Protein AF-A0A6I3F531-F1 (afdb_monomer_lite)

Radius of gyration: 16.0 Å; chains: 1; bounding box: 30×46×36 Å

Secondary structure (DSSP, 8-state):
-----------PPP---S-GGG-EEEEE-STTSHHHHHHHTSTTGGGSEEEEESSHHHHHHHHHTTSSSB-

Foldseek 3Di:
DDDPDDPPPDPPDPPPPDQQLAFEEEDADDPPDPRNVVQCVDPRSVNHHYHHDPDPVCRVVCCVVVVGVYD

Structure (mmCIF, N/CA/C/O backbone):
data_AF-A0A6I3F531-F1
#
_entry.id   AF-A0A6I3F531-F1
#
loop_
_atom_site.group_PDB
_atom_site.id
_atom_site.type_symbol
_atom_site.label_atom_id
_atom_site.label_alt_id
_atom_site.label_comp_id
_atom_site.label_asym_id
_atom_site.label_entity_id
_atom_site.label_seq_id
_atom_site.pdbx_PDB_ins_code
_atom_site.Cartn_x
_atom_site.Cartn_y
_atom_site.Cartn_z
_atom_site.occupancy
_atom_site.B_iso_or_equiv
_atom_site.auth_seq_id
_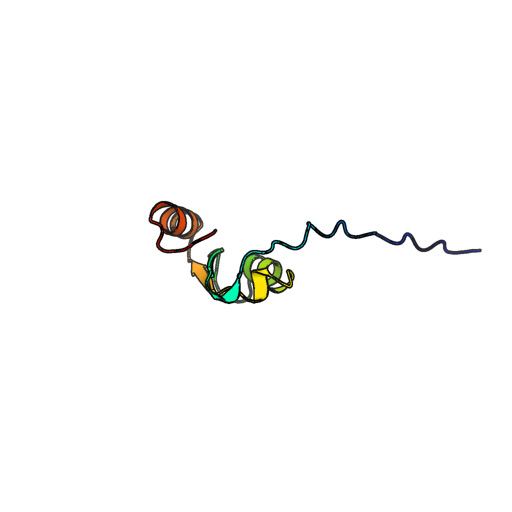atom_site.auth_comp_id
_atom_site.auth_asym_id
_atom_site.auth_atom_id
_atom_site.pdbx_PDB_model_num
ATOM 1 N N . MET A 1 1 ? 20.846 33.307 -24.809 1.00 48.84 1 MET A N 1
ATOM 2 C CA . MET A 1 1 ? 20.128 32.892 -23.584 1.00 48.84 1 MET A CA 1
ATOM 3 C C . MET A 1 1 ? 20.046 31.372 -23.604 1.00 48.84 1 MET A C 1
ATOM 5 O O . MET A 1 1 ? 19.209 30.837 -24.313 1.00 48.84 1 MET A O 1
ATOM 9 N N . SER A 1 2 ? 20.999 30.686 -22.965 1.00 56.66 2 SER A N 1
ATOM 10 C CA . SER A 1 2 ? 21.046 29.217 -22.931 1.00 56.66 2 SER A CA 1
ATOM 11 C C . SER A 1 2 ? 20.339 28.737 -21.667 1.00 56.66 2 SER A C 1
ATOM 13 O O . SER A 1 2 ? 20.762 29.082 -20.565 1.00 56.66 2 SER A O 1
ATOM 15 N N . LEU A 1 3 ? 19.241 28.000 -21.824 1.00 55.06 3 LEU A N 1
ATOM 16 C CA . LEU A 1 3 ? 18.555 27.328 -20.724 1.00 55.06 3 LEU A CA 1
ATOM 17 C C . LEU A 1 3 ? 19.305 26.021 -20.435 1.00 55.06 3 LEU A C 1
ATOM 19 O O . LEU A 1 3 ? 19.056 25.001 -21.075 1.00 55.06 3 LEU A O 1
ATOM 23 N N . SER A 1 4 ? 20.252 26.060 -19.495 1.00 62.50 4 SER A N 1
ATOM 24 C CA . SER A 1 4 ? 20.865 24.846 -18.949 1.00 62.50 4 SER A CA 1
ATOM 25 C C . SER A 1 4 ? 19.796 24.036 -18.221 1.00 62.50 4 SER A C 1
ATOM 27 O O . SER A 1 4 ? 19.366 24.398 -17.127 1.00 62.50 4 SER A O 1
ATOM 29 N N . SER A 1 5 ? 19.354 22.945 -18.845 1.00 60.66 5 SER A N 1
ATOM 30 C CA . SER A 1 5 ? 18.507 21.943 -18.204 1.00 60.66 5 SER A CA 1
ATOM 31 C C . SER A 1 5 ? 19.305 21.250 -17.102 1.00 60.66 5 SER A C 1
ATOM 33 O O . SER A 1 5 ? 20.294 20.572 -17.374 1.00 60.66 5 SER A O 1
ATOM 35 N N . LEU A 1 6 ? 18.877 21.434 -15.854 1.00 63.22 6 LEU A N 1
ATOM 36 C CA . LEU A 1 6 ? 19.298 20.601 -14.734 1.00 63.22 6 LEU A CA 1
ATOM 37 C C . LEU A 1 6 ? 18.764 19.192 -14.988 1.00 63.22 6 LEU A C 1
ATOM 39 O O . LEU A 1 6 ? 17.571 18.932 -14.847 1.00 63.22 6 LEU A O 1
ATOM 43 N N . ILE A 1 7 ? 19.653 18.287 -15.386 1.00 62.66 7 ILE A N 1
ATOM 44 C CA . ILE A 1 7 ? 19.376 16.857 -15.330 1.00 62.66 7 ILE A CA 1
ATOM 45 C C . ILE A 1 7 ? 19.277 16.523 -13.839 1.00 62.66 7 ILE A C 1
ATOM 47 O O . ILE A 1 7 ? 20.288 16.435 -13.143 1.00 62.66 7 ILE A O 1
ATOM 51 N N . VAL A 1 8 ? 18.050 16.403 -13.328 1.00 63.00 8 VAL A N 1
ATOM 52 C CA . VAL A 1 8 ? 17.792 15.726 -12.056 1.00 63.00 8 VAL A CA 1
ATOM 53 C C . VAL A 1 8 ? 18.169 14.267 -12.281 1.00 63.00 8 VAL A C 1
ATOM 55 O O . VAL A 1 8 ? 17.411 13.496 -12.865 1.00 63.00 8 VAL A O 1
ATOM 58 N N . THR A 1 9 ? 19.377 13.893 -11.872 1.00 55.94 9 THR A N 1
ATOM 59 C CA . THR A 1 9 ? 19.748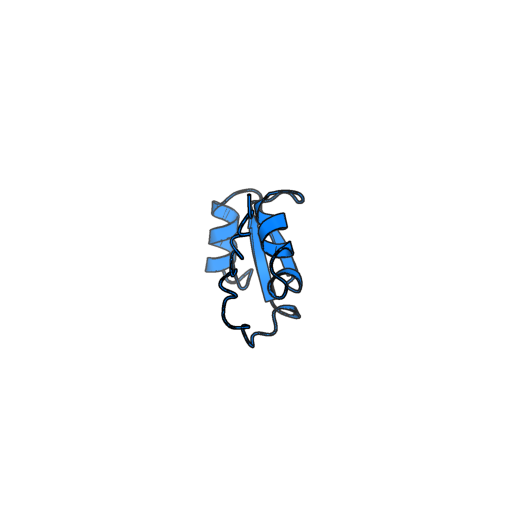 12.485 -11.759 1.00 55.94 9 THR A CA 1
ATOM 60 C C . THR A 1 9 ? 18.966 11.928 -10.579 1.00 55.94 9 THR A C 1
ATOM 62 O O . THR A 1 9 ? 19.324 12.157 -9.424 1.00 55.94 9 THR A O 1
ATOM 65 N N . ALA A 1 10 ? 17.859 11.241 -10.859 1.00 60.88 10 ALA A N 1
ATOM 66 C CA . ALA A 1 10 ? 17.196 10.423 -9.858 1.00 60.88 10 ALA A CA 1
ATOM 67 C C . ALA A 1 10 ? 18.222 9.412 -9.327 1.00 60.88 10 ALA A C 1
ATOM 69 O O . ALA A 1 10 ? 18.810 8.651 -10.097 1.00 60.88 10 ALA A O 1
ATOM 70 N N . SER A 1 11 ? 18.473 9.438 -8.017 1.00 62.72 11 SER A N 1
ATOM 71 C CA . SER A 1 11 ? 19.271 8.415 -7.347 1.00 62.72 11 SER A CA 1
ATOM 72 C C . SER A 1 11 ? 18.461 7.125 -7.360 1.00 62.72 11 SER A C 1
ATOM 74 O O . SER A 1 11 ? 17.657 6.890 -6.462 1.00 62.72 11 SER A O 1
ATOM 76 N N . ALA A 1 12 ? 18.628 6.317 -8.405 1.00 55.03 12 ALA A N 1
ATOM 77 C CA . ALA A 1 12 ? 18.095 4.967 -8.427 1.00 55.03 12 ALA A CA 1
ATOM 78 C C . ALA A 1 12 ? 18.694 4.212 -7.234 1.00 55.03 12 ALA A C 1
ATOM 80 O O . ALA A 1 12 ? 19.918 4.098 -7.119 1.00 55.03 12 ALA A O 1
ATOM 81 N N . ALA A 1 13 ? 17.837 3.746 -6.323 1.00 57.50 13 ALA A N 1
ATOM 82 C CA . ALA A 1 13 ? 18.239 2.772 -5.320 1.00 57.50 13 ALA A CA 1
ATOM 83 C C . ALA A 1 13 ? 18.887 1.572 -6.040 1.00 57.50 13 ALA A C 1
ATOM 85 O O . ALA A 1 13 ? 18.505 1.274 -7.179 1.00 57.50 13 ALA A O 1
ATOM 86 N N . PRO A 1 14 ? 19.893 0.909 -5.440 1.00 56.41 14 PRO A N 1
ATOM 87 C CA . PRO A 1 14 ? 20.458 -0.295 -6.036 1.00 56.41 14 PRO A CA 1
ATOM 88 C C . PRO A 1 14 ? 19.318 -1.267 -6.342 1.00 56.41 14 PRO A C 1
ATOM 90 O O . PRO A 1 14 ? 18.431 -1.441 -5.512 1.00 56.41 14 PRO A O 1
ATOM 93 N N . ALA A 1 15 ? 19.322 -1.861 -7.537 1.00 59.12 15 ALA A N 1
ATOM 94 C CA . ALA A 1 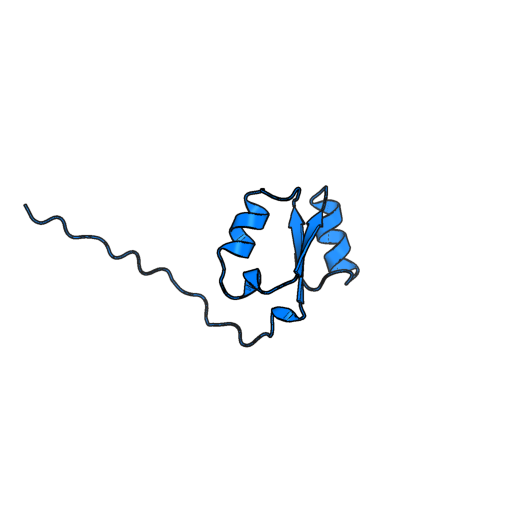15 ? 18.312 -2.837 -7.919 1.00 59.12 15 ALA A CA 1
ATOM 95 C C . ALA A 1 15 ? 18.322 -3.979 -6.893 1.00 59.12 15 ALA A C 1
ATOM 97 O O . ALA A 1 15 ? 19.272 -4.765 -6.845 1.00 59.12 15 ALA A O 1
ATOM 98 N N . SER A 1 16 ? 17.298 -4.031 -6.042 1.00 59.50 16 SER A N 1
ATOM 99 C CA . SER A 1 16 ? 17.131 -5.108 -5.078 1.00 59.50 16 SER A CA 1
ATOM 100 C C . SER A 1 16 ? 16.976 -6.408 -5.858 1.00 59.50 16 SER A C 1
ATOM 102 O O . SER A 1 16 ? 16.106 -6.538 -6.715 1.00 59.50 16 SER A O 1
ATOM 104 N N . VAL A 1 17 ? 17.860 -7.364 -5.581 1.00 67.44 17 VAL A N 1
ATOM 105 C CA . VAL A 1 17 ? 17.862 -8.715 -6.171 1.00 67.44 17 VAL A CA 1
ATOM 106 C C . VAL A 1 17 ? 16.683 -9.568 -5.688 1.00 67.44 17 VAL A C 1
ATOM 108 O O . VAL A 1 17 ? 16.546 -10.716 -6.107 1.00 67.44 17 VAL A O 1
ATOM 111 N N . ASP A 1 18 ? 15.849 -9.022 -4.805 1.00 78.38 18 ASP A N 1
ATOM 112 C CA . ASP A 1 18 ? 14.674 -9.689 -4.274 1.00 78.38 18 ASP A CA 1
ATOM 113 C C . ASP A 1 18 ? 13.630 -9.945 -5.364 1.00 78.38 18 ASP A C 1
ATOM 115 O O . ASP A 1 18 ? 13.254 -9.065 -6.145 1.00 78.38 18 ASP A O 1
ATOM 119 N N . ASP A 1 19 ? 13.126 -11.177 -5.393 1.00 89.38 19 ASP A N 1
ATOM 120 C CA . ASP A 1 19 ? 11.978 -11.529 -6.216 1.00 89.38 19 ASP A CA 1
ATOM 121 C C . ASP A 1 19 ? 10.701 -10.962 -5.586 1.00 89.38 19 ASP A C 1
ATOM 123 O O . ASP A 1 19 ? 10.011 -11.609 -4.797 1.00 89.38 19 ASP A O 1
ATOM 127 N N . TRP A 1 20 ? 10.388 -9.719 -5.939 1.00 93.69 20 TRP A N 1
ATOM 128 C CA . TRP A 1 20 ? 9.182 -9.036 -5.482 1.00 93.69 20 TRP A CA 1
ATOM 129 C C . TRP A 1 20 ? 7.890 -9.717 -5.935 1.00 93.69 20 TRP A C 1
ATOM 131 O O . TRP A 1 20 ? 6.864 -9.529 -5.291 1.00 93.69 20 TRP A O 1
ATOM 141 N N . SER A 1 21 ? 7.911 -10.552 -6.981 1.00 95.19 21 SER A N 1
ATOM 142 C CA . SER A 1 21 ? 6.689 -11.171 -7.512 1.00 95.19 21 SER A CA 1
ATOM 143 C C . SER A 1 21 ? 6.035 -12.183 -6.566 1.00 95.19 21 SER A C 1
ATOM 145 O O . SER A 1 21 ? 4.829 -12.419 -6.651 1.00 95.19 21 SER A O 1
ATOM 147 N N . SER A 1 22 ? 6.799 -12.733 -5.618 1.00 95.56 22 SER A N 1
ATOM 148 C CA . SER A 1 22 ? 6.279 -13.594 -4.552 1.00 95.56 22 SER A CA 1
ATOM 149 C C . SER A 1 22 ? 5.958 -12.8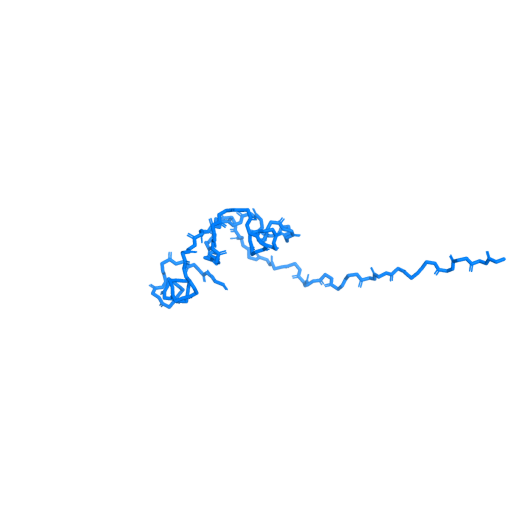47 -3.254 1.00 95.56 22 SER A C 1
ATOM 151 O O . SER A 1 22 ? 5.498 -13.480 -2.305 1.00 95.56 22 SER A O 1
ATOM 153 N N . ARG A 1 23 ? 6.222 -11.535 -3.180 1.00 97.00 23 ARG A N 1
ATOM 154 C CA . ARG A 1 23 ? 6.063 -10.721 -1.967 1.00 97.00 23 ARG A CA 1
ATOM 155 C C . ARG A 1 23 ? 4.707 -10.035 -1.901 1.00 97.00 23 ARG A C 1
ATOM 157 O O . ARG A 1 23 ? 4.051 -9.776 -2.912 1.00 97.00 23 ARG A O 1
ATOM 164 N N . THR A 1 24 ? 4.318 -9.699 -0.682 1.00 98.19 24 THR A N 1
ATOM 165 C CA . THR A 1 24 ? 3.134 -8.912 -0.350 1.00 98.19 24 THR A CA 1
ATOM 166 C C . THR A 1 24 ? 3.502 -7.619 0.354 1.00 98.19 24 THR A C 1
ATOM 168 O O . THR A 1 24 ? 4.372 -7.608 1.222 1.00 98.19 24 THR A O 1
ATOM 171 N N . ILE A 1 25 ? 2.823 -6.535 -0.011 1.00 98.38 25 ILE A N 1
ATOM 172 C CA . ILE A 1 25 ? 3.035 -5.216 0.587 1.00 98.38 25 ILE A CA 1
ATOM 173 C C . ILE A 1 25 ? 1.677 -4.669 1.019 1.00 98.38 25 ILE A C 1
ATOM 175 O O . ILE A 1 25 ? 0.814 -4.436 0.169 1.00 98.38 25 ILE A O 1
ATOM 179 N N . ALA A 1 26 ? 1.463 -4.490 2.321 1.00 98.56 26 ALA A N 1
ATOM 180 C CA . ALA A 1 26 ? 0.298 -3.764 2.815 1.00 98.56 26 ALA A CA 1
ATOM 181 C C . ALA A 1 26 ? 0.485 -2.261 2.586 1.00 98.56 26 ALA A C 1
ATOM 183 O O . ALA A 1 26 ? 1.589 -1.744 2.690 1.00 98.56 26 ALA A O 1
ATOM 184 N N . PHE A 1 27 ? -0.592 -1.539 2.295 1.00 98.56 27 PHE A N 1
ATOM 185 C CA . PHE A 1 27 ? -0.542 -0.081 2.208 1.00 98.56 27 PHE A CA 1
ATOM 186 C C . PHE A 1 27 ? -1.848 0.549 2.681 1.00 98.56 27 PHE A C 1
ATOM 188 O O . PHE A 1 27 ? -2.892 -0.107 2.727 1.00 98.56 27 PHE A O 1
ATOM 195 N N . LEU A 1 28 ? -1.802 1.842 3.016 1.00 98.56 28 LEU A N 1
ATOM 196 C CA . LEU A 1 28 ? -3.007 2.585 3.372 1.00 98.56 28 LEU A CA 1
ATOM 197 C C . LEU A 1 28 ? -3.891 2.790 2.134 1.00 98.56 28 LEU A C 1
ATOM 199 O O . LEU A 1 28 ? -3.585 3.585 1.238 1.00 98.56 28 LEU A O 1
ATOM 203 N N . GLY A 1 29 ? -4.993 2.050 2.111 1.00 97.19 29 GLY A N 1
ATOM 204 C CA . GLY A 1 29 ? -5.988 2.078 1.057 1.00 97.19 29 GLY A CA 1
ATOM 205 C C . GLY A 1 29 ? -6.944 3.277 1.145 1.00 97.19 29 GLY A C 1
ATOM 206 O O . GLY A 1 29 ? -6.746 4.187 1.955 1.00 97.19 29 GLY A O 1
ATOM 207 N N . PRO A 1 30 ? -8.012 3.283 0.324 1.00 97.44 30 PRO A N 1
ATOM 208 C CA . PRO A 1 30 ? -8.391 2.251 -0.654 1.00 97.44 30 PRO A CA 1
ATOM 209 C C . PRO A 1 30 ? -7.466 2.224 -1.887 1.00 97.44 30 PRO A C 1
ATOM 211 O O . PRO A 1 30 ? -6.444 2.901 -1.930 1.00 97.44 30 PRO A O 1
ATOM 214 N N . VAL A 1 31 ? -7.821 1.442 -2.907 1.00 96.62 31 VAL A N 1
ATOM 215 C CA . VAL A 1 31 ? -7.194 1.554 -4.235 1.00 96.62 31 VAL A CA 1
ATOM 216 C C . VAL A 1 31 ? -7.349 2.978 -4.791 1.00 96.62 31 VAL A C 1
ATOM 218 O O . VAL A 1 31 ? -8.335 3.666 -4.514 1.00 96.62 31 VAL A O 1
ATOM 221 N N . GLY A 1 32 ? -6.378 3.423 -5.577 1.00 96.38 32 GLY A N 1
ATOM 222 C CA . GLY A 1 32 ? -6.294 4.759 -6.160 1.00 96.38 32 GLY A CA 1
ATOM 223 C C . GLY A 1 32 ? -5.668 5.821 -5.251 1.00 96.38 32 GLY A C 1
ATOM 224 O O . GLY A 1 32 ? -5.701 7.002 -5.600 1.00 96.38 32 GLY A O 1
ATOM 225 N N . THR A 1 33 ? -5.115 5.454 -4.090 1.00 97.50 33 THR A N 1
ATOM 226 C CA . THR A 1 33 ? -4.421 6.403 -3.203 1.00 97.50 33 THR A CA 1
ATOM 227 C C . THR A 1 33 ? -3.007 6.721 -3.683 1.00 97.50 33 THR A C 1
ATOM 229 O O . THR A 1 33 ? -2.413 6.019 -4.502 1.00 97.50 33 THR A O 1
ATOM 232 N N . PHE A 1 34 ? -2.414 7.774 -3.113 1.00 98.06 34 PHE A N 1
ATOM 233 C CA . PHE A 1 34 ? -0.999 8.078 -3.331 1.00 98.06 34 PHE A CA 1
ATOM 234 C C . PHE A 1 34 ? -0.068 6.956 -2.864 1.00 98.06 34 PHE A C 1
ATOM 236 O O . PHE A 1 34 ? 0.984 6.768 -3.465 1.00 98.06 34 PHE A O 1
ATOM 243 N N . SER A 1 35 ? -0.452 6.198 -1.833 1.00 97.62 35 SER A N 1
ATOM 244 C CA . SER A 1 35 ? 0.313 5.037 -1.375 1.00 97.62 35 SER A CA 1
ATOM 245 C C . SER A 1 35 ? 0.369 3.946 -2.447 1.00 97.62 35 SER A C 1
ATOM 247 O O . SER A 1 35 ? 1.445 3.426 -2.722 1.00 97.62 35 SER A O 1
ATOM 249 N N . GLU A 1 36 ? -0.749 3.667 -3.123 1.00 98.06 36 GLU A N 1
ATOM 250 C CA . GLU A 1 36 ? -0.760 2.732 -4.252 1.00 98.06 36 GLU A CA 1
ATOM 251 C C . GLU A 1 36 ? 0.076 3.260 -5.425 1.00 98.06 36 GLU A C 1
ATOM 253 O O . GLU A 1 36 ? 0.920 2.545 -5.962 1.00 98.06 36 GLU A O 1
ATOM 258 N N . ALA A 1 37 ? -0.095 4.534 -5.792 1.00 98.06 37 ALA A N 1
ATOM 259 C CA . ALA A 1 37 ? 0.668 5.146 -6.879 1.00 98.06 37 ALA A CA 1
ATOM 260 C C . ALA A 1 37 ? 2.184 5.146 -6.611 1.00 98.06 37 ALA A C 1
ATOM 262 O O . ALA A 1 37 ? 2.970 4.978 -7.542 1.00 98.06 37 ALA A O 1
ATOM 263 N N . ALA A 1 38 ? 2.604 5.304 -5.353 1.00 97.12 38 ALA A N 1
ATOM 264 C CA . ALA A 1 38 ? 4.008 5.226 -4.964 1.00 97.12 38 ALA A CA 1
ATOM 265 C C . ALA A 1 38 ? 4.581 3.815 -5.171 1.00 97.12 38 ALA A C 1
ATOM 267 O O . ALA A 1 38 ? 5.671 3.688 -5.728 1.00 97.12 38 ALA A O 1
ATOM 268 N N . LEU A 1 39 ? 3.835 2.770 -4.789 1.00 97.12 39 LEU A N 1
ATOM 269 C CA . LEU A 1 39 ? 4.231 1.375 -5.011 1.00 97.12 39 LEU A CA 1
ATOM 270 C C . LEU A 1 39 ? 4.292 1.040 -6.505 1.00 97.12 39 LEU A C 1
ATOM 272 O O . LEU A 1 39 ? 5.287 0.498 -6.977 1.00 97.12 39 LEU A O 1
ATOM 276 N N . LEU A 1 40 ? 3.269 1.429 -7.269 1.00 96.62 40 LEU A N 1
ATOM 277 C CA . LEU A 1 40 ? 3.212 1.194 -8.715 1.00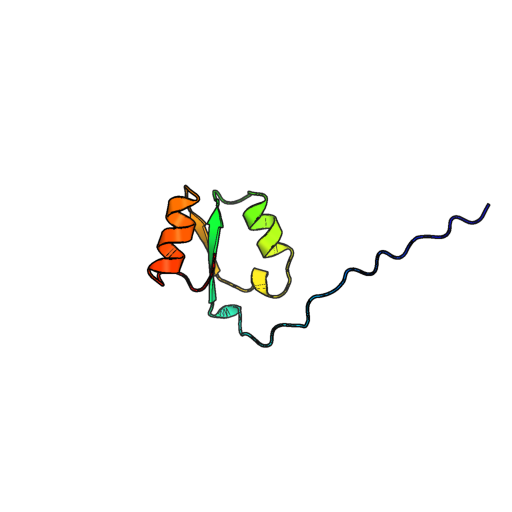 96.62 40 LEU A CA 1
ATOM 278 C C . LEU A 1 40 ? 4.245 2.018 -9.503 1.00 96.62 40 LEU A C 1
ATOM 280 O O . LEU A 1 40 ? 4.616 1.645 -10.614 1.00 96.62 40 LEU A O 1
ATOM 284 N N . GLY A 1 41 ? 4.715 3.134 -8.940 1.00 96.25 41 GLY A N 1
ATOM 285 C CA . GLY A 1 41 ? 5.757 3.977 -9.526 1.00 96.25 41 GLY A CA 1
ATOM 286 C C . GLY A 1 41 ? 7.174 3.405 -9.404 1.00 96.25 41 GLY A C 1
ATOM 287 O O . GLY A 1 41 ? 8.077 3.894 -10.083 1.00 96.25 41 GLY A O 1
ATOM 288 N N . GLN A 1 42 ? 7.387 2.387 -8.563 1.00 95.12 42 GLN A N 1
ATOM 289 C CA . GLN A 1 42 ? 8.660 1.675 -8.428 1.00 95.12 42 GLN A CA 1
ATOM 290 C C . GLN A 1 42 ? 8.600 0.359 -9.213 1.00 95.12 42 GLN A C 1
ATOM 292 O O . GLN A 1 42 ? 7.741 -0.486 -8.974 1.00 95.12 42 GLN A O 1
ATOM 297 N N . ALA A 1 43 ? 9.505 0.183 -10.179 1.00 92.69 43 ALA A N 1
ATOM 298 C CA . ALA A 1 43 ? 9.431 -0.912 -11.155 1.00 92.69 43 ALA A CA 1
ATOM 299 C C . ALA A 1 43 ? 9.516 -2.321 -10.536 1.00 92.69 43 ALA A C 1
ATOM 301 O O . ALA A 1 43 ? 9.004 -3.285 -11.105 1.00 92.69 43 ALA A O 1
ATOM 302 N N . ASP A 1 44 ? 10.186 -2.449 -9.398 1.00 92.25 44 ASP A N 1
ATOM 303 C CA . ASP A 1 44 ? 10.320 -3.680 -8.631 1.00 92.25 44 ASP A CA 1
ATOM 304 C C . ASP A 1 44 ? 9.094 -3.921 -7.737 1.00 92.25 44 ASP A C 1
ATOM 306 O O . ASP A 1 44 ? 8.456 -4.968 -7.862 1.00 92.25 44 ASP A O 1
ATOM 310 N N . LEU A 1 45 ? 8.692 -2.935 -6.930 1.00 95.06 45 LEU A N 1
ATOM 311 C CA . LEU A 1 45 ? 7.536 -3.039 -6.028 1.00 95.06 45 LEU A CA 1
ATOM 312 C C . LEU A 1 45 ? 6.215 -3.233 -6.777 1.00 95.06 45 LEU A C 1
ATOM 314 O O . LEU A 1 45 ? 5.351 -3.968 -6.304 1.00 95.06 45 LEU A O 1
ATOM 318 N N . ALA A 1 46 ? 6.076 -2.662 -7.977 1.00 95.69 46 ALA A N 1
ATOM 319 C CA . ALA A 1 46 ? 4.912 -2.858 -8.843 1.00 95.69 46 ALA A CA 1
ATOM 320 C C . ALA A 1 46 ? 4.677 -4.332 -9.228 1.00 95.69 46 ALA A C 1
ATOM 322 O O . ALA A 1 46 ? 3.595 -4.687 -9.695 1.00 95.69 46 ALA A O 1
ATOM 323 N N . ARG A 1 47 ? 5.685 -5.199 -9.058 1.00 95.94 47 ARG A N 1
ATOM 324 C CA . ARG A 1 47 ? 5.581 -6.644 -9.301 1.00 95.94 47 ARG A CA 1
ATOM 325 C C . ARG A 1 47 ? 5.044 -7.406 -8.090 1.00 95.94 47 ARG A C 1
ATOM 327 O O . ARG A 1 47 ? 4.626 -8.548 -8.261 1.00 95.94 47 ARG A O 1
ATOM 334 N N . ALA A 1 48 ? 5.070 -6.810 -6.899 1.00 97.12 48 ALA A N 1
ATOM 335 C CA . ALA A 1 48 ? 4.558 -7.413 -5.677 1.00 97.12 48 ALA A CA 1
ATOM 336 C C . ALA A 1 48 ? 3.031 -7.354 -5.597 1.00 97.12 48 ALA A C 1
ATOM 338 O O . ALA A 1 48 ? 2.363 -6.534 -6.231 1.00 97.12 48 ALA A O 1
ATOM 339 N N . ARG A 1 49 ? 2.453 -8.217 -4.758 1.00 97.94 49 ARG A N 1
ATOM 340 C CA . ARG A 1 49 ? 1.022 -8.185 -4.455 1.00 97.94 49 ARG A CA 1
ATOM 341 C C . ARG A 1 49 ? 0.734 -7.084 -3.428 1.00 97.94 49 ARG A C 1
ATOM 343 O O . ARG A 1 49 ? 0.971 -7.269 -2.237 1.00 97.94 49 ARG A O 1
ATOM 350 N N . CYS A 1 50 ? 0.195 -5.959 -3.891 1.00 97.75 50 CYS A N 1
ATOM 351 C CA . CYS A 1 50 ? -0.209 -4.838 -3.039 1.00 97.75 50 CYS A CA 1
ATOM 352 C C . CYS A 1 50 ? -1.568 -5.118 -2.368 1.00 97.75 50 CYS A C 1
ATOM 354 O O . CYS A 1 50 ? -2.524 -5.506 -3.042 1.00 97.75 50 CYS A O 1
ATOM 356 N N . VAL A 1 51 ? -1.662 -4.928 -1.049 1.00 98.44 51 VAL A N 1
ATOM 357 C CA . VAL A 1 51 ? -2.855 -5.223 -0.240 1.00 98.44 51 VAL A CA 1
ATOM 358 C C . VAL A 1 51 ? -3.349 -3.936 0.440 1.00 98.44 51 VAL A C 1
ATOM 360 O O . VAL A 1 51 ? -2.704 -3.460 1.376 1.00 98.44 51 VAL A O 1
ATOM 363 N N . PRO A 1 52 ? -4.472 -3.343 -0.006 1.00 98.38 52 PRO A N 1
ATOM 364 C CA . PRO A 1 52 ? -5.012 -2.139 0.617 1.00 98.38 52 PRO A CA 1
ATOM 365 C C . PRO A 1 52 ? -5.617 -2.458 1.988 1.00 98.38 52 PRO A C 1
ATOM 367 O O . PRO A 1 52 ? -6.418 -3.383 2.117 1.00 98.38 52 PRO A O 1
ATOM 370 N N . MET A 1 53 ? -5.298 -1.639 2.986 1.00 98.56 53 MET A N 1
ATOM 371 C CA . MET A 1 53 ? -5.846 -1.719 4.344 1.00 98.56 53 MET A CA 1
ATOM 372 C C . MET A 1 53 ? -6.584 -0.429 4.718 1.00 98.56 53 MET A C 1
ATOM 374 O O . MET A 1 53 ? -6.284 0.643 4.192 1.00 98.56 53 MET A O 1
ATOM 378 N N . ALA A 1 54 ? -7.561 -0.517 5.624 1.00 98.12 54 ALA A N 1
ATOM 379 C CA . ALA A 1 54 ? -8.431 0.611 5.965 1.00 98.12 54 ALA A CA 1
ATOM 380 C C . ALA A 1 54 ? -7.749 1.658 6.860 1.00 98.12 54 ALA A C 1
ATOM 382 O O . ALA A 1 54 ? -8.067 2.845 6.773 1.00 98.12 54 ALA A O 1
ATOM 383 N N . THR A 1 55 ? -6.823 1.233 7.722 1.00 98.50 55 THR A N 1
ATOM 384 C CA . THR A 1 55 ? -6.122 2.114 8.659 1.00 98.50 55 THR A CA 1
ATOM 385 C C . THR A 1 55 ? -4.626 1.817 8.711 1.00 98.50 55 THR A C 1
ATOM 387 O O . THR A 1 55 ? -4.177 0.722 8.382 1.00 98.50 55 THR A O 1
ATOM 390 N N . PHE A 1 56 ? -3.835 2.780 9.192 1.00 98.25 56 PHE A N 1
ATOM 391 C CA . PHE A 1 56 ? -2.416 2.542 9.479 1.00 98.25 56 PHE A CA 1
ATOM 392 C C . PHE A 1 56 ? -2.196 1.459 10.542 1.00 98.25 56 PHE A C 1
ATOM 394 O O . PHE A 1 56 ? -1.191 0.756 10.486 1.00 98.25 56 PHE A O 1
ATOM 401 N N . ALA A 1 57 ? -3.120 1.317 11.498 1.00 98.56 57 ALA A N 1
ATOM 402 C CA . ALA A 1 57 ? -3.027 0.270 12.510 1.00 98.56 57 ALA A CA 1
ATOM 403 C C . ALA A 1 57 ? -3.101 -1.120 11.862 1.00 98.56 57 ALA A C 1
ATOM 405 O O . ALA A 1 57 ? -2.270 -1.969 12.168 1.00 98.56 57 ALA A O 1
ATOM 406 N N . ASP A 1 58 ? -4.014 -1.309 10.905 1.00 98.69 58 ASP A N 1
ATOM 407 C CA . ASP A 1 58 ? -4.152 -2.567 10.163 1.00 98.69 58 ASP A CA 1
ATOM 408 C C . ASP A 1 58 ? -2.897 -2.879 9.333 1.00 98.69 58 ASP A C 1
ATOM 410 O O . ASP A 1 58 ? -2.433 -4.016 9.320 1.00 98.69 58 ASP A O 1
ATOM 414 N N . VAL A 1 59 ? -2.308 -1.864 8.683 1.00 98.62 59 VAL A N 1
ATOM 415 C CA . VAL A 1 59 ? -1.051 -2.004 7.922 1.00 98.62 59 VAL A CA 1
ATOM 416 C C . VAL A 1 59 ? 0.079 -2.521 8.817 1.00 98.62 59 VAL A C 1
ATOM 418 O O . VAL A 1 59 ? 0.733 -3.511 8.489 1.00 98.62 59 VAL A O 1
ATOM 421 N N . LEU A 1 60 ? 0.296 -1.869 9.963 1.00 98.50 60 LEU A N 1
ATOM 422 C CA . LEU A 1 60 ? 1.370 -2.232 10.888 1.00 98.50 60 LEU A CA 1
ATOM 423 C C . LEU A 1 60 ? 1.126 -3.596 11.539 1.00 98.50 60 LEU A C 1
ATOM 425 O O . LEU A 1 60 ? 2.057 -4.387 11.675 1.00 98.50 60 LEU A O 1
ATOM 429 N N . GLN A 1 61 ? -0.120 -3.891 11.910 1.00 98.69 61 GLN A N 1
ATOM 430 C CA . GLN A 1 61 ? -0.483 -5.169 12.510 1.00 98.69 61 GLN A CA 1
ATOM 431 C C . GLN A 1 61 ? -0.291 -6.330 11.528 1.00 98.69 61 GLN A C 1
ATOM 433 O O . GLN A 1 61 ? 0.254 -7.361 11.917 1.00 98.69 61 GLN A O 1
ATOM 438 N N . ALA A 1 62 ? -0.674 -6.161 10.260 1.00 98.62 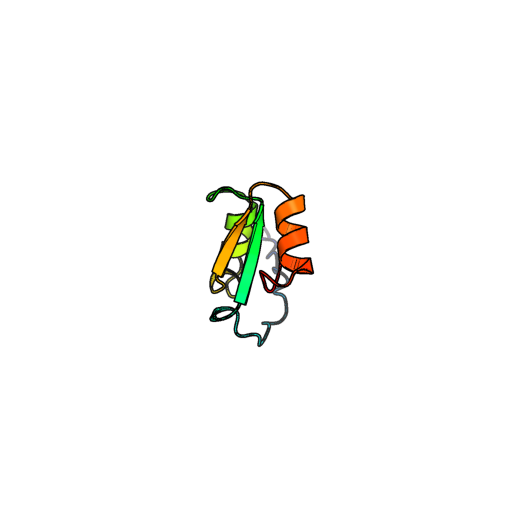62 ALA A N 1
ATOM 439 C CA . ALA A 1 62 ? -0.479 -7.185 9.237 1.00 98.62 62 ALA A CA 1
ATOM 440 C C . ALA A 1 62 ? 1.011 -7.524 9.037 1.00 98.62 62 ALA A C 1
ATOM 442 O O . ALA A 1 62 ? 1.362 -8.694 8.877 1.00 98.62 62 ALA A O 1
ATOM 443 N N . ALA A 1 63 ? 1.894 -6.522 9.088 1.00 98.12 63 ALA A N 1
ATOM 444 C CA . ALA A 1 63 ? 3.339 -6.733 9.003 1.00 98.12 63 ALA A CA 1
ATOM 445 C C . ALA A 1 63 ? 3.902 -7.433 10.253 1.00 98.12 63 ALA A C 1
ATOM 447 O O . ALA A 1 63 ? 4.629 -8.420 10.131 1.00 98.12 63 ALA A O 1
ATOM 448 N N . GLU A 1 64 ? 3.528 -6.981 11.455 1.00 98.44 64 GLU A N 1
ATOM 449 C CA . GLU A 1 64 ? 3.975 -7.582 12.724 1.00 98.44 64 GLU A CA 1
ATOM 450 C C . GLU A 1 64 ? 3.549 -9.056 12.835 1.00 98.44 64 GLU A C 1
ATOM 452 O O . GLU A 1 64 ? 4.336 -9.931 13.209 1.00 98.44 64 GLU A O 1
ATOM 457 N N . ASN A 1 65 ? 2.318 -9.354 12.419 1.00 98.44 65 ASN A N 1
ATOM 458 C CA . ASN A 1 65 ? 1.762 -10.703 12.417 1.00 98.44 65 ASN A CA 1
ATOM 459 C C . ASN A 1 65 ? 2.303 -11.592 11.285 1.00 98.44 65 ASN A C 1
ATOM 461 O O . ASN A 1 65 ? 1.999 -12.786 11.263 1.00 98.44 65 ASN A O 1
ATOM 465 N N . ARG A 1 66 ? 3.107 -11.047 10.359 1.00 97.88 66 ARG A N 1
ATOM 466 C CA . ARG A 1 66 ? 3.575 -11.721 9.131 1.00 97.88 66 ARG A CA 1
ATOM 467 C C . ARG A 1 66 ? 2.439 -12.200 8.218 1.00 97.88 66 ARG A C 1
ATOM 469 O O . ARG A 1 66 ? 2.571 -13.208 7.528 1.00 97.88 66 ARG A O 1
ATOM 476 N N . GLU A 1 67 ? 1.320 -11.482 8.215 1.00 98.56 67 GLU A N 1
ATOM 477 C CA . GLU A 1 67 ? 0.230 -11.670 7.247 1.00 98.56 67 GLU A CA 1
ATOM 478 C C . GLU A 1 67 ? 0.613 -11.099 5.871 1.00 98.56 67 GLU A C 1
ATOM 480 O O . GLU A 1 67 ? 0.137 -11.576 4.838 1.00 98.56 67 GLU A O 1
ATOM 485 N N . VAL A 1 68 ? 1.512 -10.109 5.870 1.00 98.31 68 VAL A N 1
ATOM 486 C CA . VAL A 1 68 ? 2.222 -9.591 4.696 1.00 98.31 68 VAL A CA 1
ATOM 487 C C . VAL A 1 68 ? 3.737 -9.596 4.926 1.00 98.31 68 VAL A C 1
ATOM 489 O O . VAL A 1 68 ? 4.198 -9.667 6.064 1.00 98.31 68 VAL A O 1
ATOM 492 N N . ASP A 1 69 ? 4.517 -9.508 3.848 1.00 97.81 69 ASP A N 1
ATOM 493 C CA . ASP A 1 69 ? 5.982 -9.440 3.917 1.00 97.81 69 ASP A CA 1
ATOM 494 C C . ASP A 1 69 ? 6.482 -8.032 4.293 1.00 97.81 69 ASP A C 1
ATOM 496 O O . ASP A 1 69 ? 7.466 -7.910 5.023 1.00 97.81 69 ASP A O 1
ATOM 500 N N . TYR A 1 70 ? 5.818 -6.982 3.789 1.00 97.12 70 TYR A N 1
ATOM 501 C CA . TYR A 1 70 ? 6.202 -5.573 3.960 1.00 97.12 70 TYR A CA 1
ATOM 502 C C . TYR A 1 70 ? 4.982 -4.653 4.144 1.00 97.12 70 TYR A C 1
ATOM 504 O O . TYR A 1 70 ? 3.850 -5.038 3.840 1.00 97.12 70 TYR A O 1
ATOM 512 N N . ALA A 1 71 ? 5.231 -3.427 4.610 1.00 95.00 71 ALA A N 1
ATOM 513 C CA . ALA A 1 71 ? 4.257 -2.359 4.837 1.00 95.00 71 ALA A CA 1
ATOM 514 C C . ALA A 1 71 ? 4.872 -0.979 4.556 1.00 95.00 71 ALA A C 1
ATOM 516 O O . ALA A 1 71 ? 6.098 -0.843 4.780 1.00 95.00 71 ALA A O 1
#

Sequence (71 aa):
MSLSSLIVTASAAPASVDDWSSRTIAFLGPVGTFSEAALLGQADLARARCVPMATFADVLQAAENREVDYA

pLDDT: mean 87.8, std 16.39, range [48.84, 98.69]